Protein AF-A0A9Q6A183-F1 (afdb_monomer)

Foldseek 3Di:
DEEDPPDPLRVVVVVVCVVVVNDDDDDDYYNDLVVQLVCVQVVVHDYDDDLQSCLVCLVVNHQDEDDPDDDDDDDDDDDDPPDPDDPVVVVVVVVVVVCVCVRVVSSVVSHVVD

Solvent-accessible surface area (backbone atoms only — not comparable to full-atom values): 7280 Å² total; per-residue (Å²): 61,43,60,30,86,85,38,69,69,42,48,53,51,51,51,53,33,54,75,71,68,53,84,78,84,82,80,47,75,39,86,45,68,67,58,48,53,52,40,35,53,71,65,76,47,60,70,84,75,58,68,69,60,48,53,75,38,48,86,66,75,42,85,59,70,79,69,97,63,93,76,91,82,88,87,80,91,85,74,74,88,88,55,82,86,48,72,66,58,54,50,48,49,53,51,52,64,70,46,44,60,76,55,53,54,56,49,59,48,53,62,71,78,84

pLDDT: mean 89.74, std 5.5, range [55.53, 96.06]

Structure (mmCIF, N/CA/C/O backbone):
data_AF-A0A9Q6A183-F1
#
_entry.id   AF-A0A9Q6A183-F1
#
loop_
_atom_site.group_PDB
_atom_site.id
_atom_site.type_symbol
_atom_site.label_atom_id
_atom_site.label_alt_id
_atom_site.label_comp_id
_atom_site.label_asym_id
_atom_site.label_entity_id
_atom_site.label_seq_id
_atom_site.pdbx_PDB_ins_code
_atom_site.Cartn_x
_atom_site.Cartn_y
_atom_site.Cartn_z
_atom_site.occupancy
_atom_site.B_iso_or_equiv
_atom_site.auth_seq_id
_atom_site.auth_comp_id
_atom_site.auth_asym_id
_atom_site.auth_atom_id
_atom_site.pdbx_PDB_model_num
ATOM 1 N N . ILE A 1 1 ? -1.972 1.200 14.237 1.00 92.12 1 ILE A N 1
ATOM 2 C CA . ILE A 1 1 ? -0.805 0.364 13.858 1.00 92.12 1 ILE A CA 1
ATOM 3 C C . ILE A 1 1 ? -0.042 1.120 12.790 1.00 92.12 1 ILE A C 1
ATOM 5 O O . ILE A 1 1 ? -0.695 1.721 11.941 1.00 92.12 1 ILE A O 1
ATOM 9 N N . SER A 1 2 ? 1.286 1.133 12.807 1.00 89.88 2 SER A N 1
ATOM 10 C CA . SER A 1 2 ? 2.034 1.900 11.809 1.00 89.88 2 SER A CA 1
ATOM 11 C C . SER A 1 2 ? 3.302 1.212 11.345 1.00 89.88 2 SER A C 1
ATOM 13 O O . SER A 1 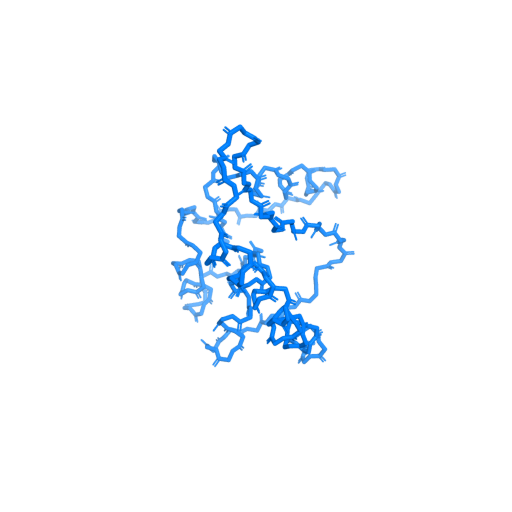2 ? 3.845 0.349 12.035 1.00 89.88 2 SER A O 1
ATOM 15 N N . LEU A 1 3 ? 3.760 1.646 10.171 1.00 89.62 3 LEU A N 1
ATOM 16 C CA . LEU A 1 3 ? 5.069 1.289 9.650 1.00 89.62 3 LEU A CA 1
ATOM 17 C C . LEU A 1 3 ? 6.177 1.795 10.581 1.00 89.62 3 LEU A C 1
ATOM 19 O O . LEU A 1 3 ? 5.953 2.708 11.388 1.00 89.62 3 LEU A O 1
ATOM 23 N N . SER A 1 4 ? 7.353 1.187 10.458 1.00 88.12 4 SER A N 1
ATOM 24 C CA . SER A 1 4 ? 8.550 1.560 11.209 1.00 88.12 4 SER A CA 1
ATOM 25 C C . SER A 1 4 ? 8.890 3.042 11.089 1.00 88.12 4 SER A C 1
ATOM 27 O O . SER A 1 4 ? 8.640 3.669 10.062 1.00 88.12 4 SER A O 1
ATOM 29 N N . ARG A 1 5 ? 9.512 3.610 12.124 1.00 84.25 5 ARG A N 1
ATOM 30 C CA . ARG A 1 5 ? 9.974 5.012 12.130 1.00 84.25 5 ARG A CA 1
ATOM 31 C C . ARG A 1 5 ? 11.012 5.342 11.055 1.00 84.25 5 ARG A C 1
ATOM 33 O O . ARG A 1 5 ? 11.198 6.516 10.739 1.00 84.25 5 ARG A O 1
ATOM 40 N N . THR A 1 6 ? 11.703 4.340 10.517 1.00 86.50 6 THR A N 1
ATOM 41 C CA . THR A 1 6 ? 12.675 4.530 9.429 1.00 86.50 6 THR A CA 1
ATOM 42 C C . THR A 1 6 ? 12.029 4.562 8.046 1.00 86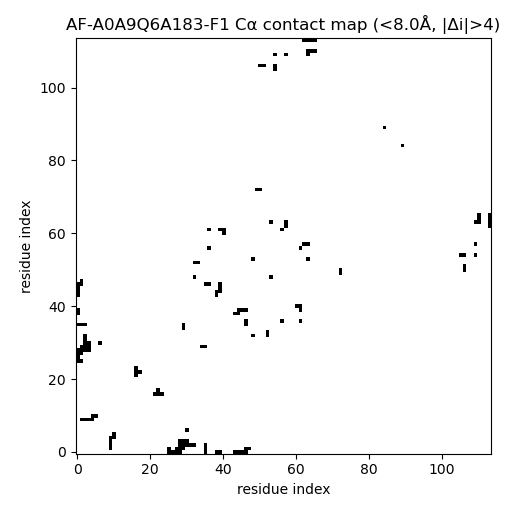.50 6 THR A C 1
ATOM 44 O O . THR A 1 6 ? 12.704 4.877 7.070 1.00 86.50 6 THR A O 1
ATOM 47 N N . ASP A 1 7 ? 10.736 4.256 7.949 1.00 87.62 7 ASP A N 1
ATOM 48 C CA . ASP A 1 7 ? 9.988 4.330 6.703 1.00 87.62 7 ASP A CA 1
ATOM 49 C C . ASP A 1 7 ? 9.696 5.800 6.347 1.00 87.62 7 ASP A C 1
ATOM 51 O O . ASP A 1 7 ? 9.146 6.562 7.147 1.00 87.62 7 ASP A O 1
ATOM 55 N N . SER A 1 8 ? 10.080 6.225 5.143 1.00 86.94 8 SER A N 1
ATOM 56 C CA . SER A 1 8 ? 9.921 7.617 4.703 1.00 86.94 8 SER A CA 1
ATOM 57 C C . SER A 1 8 ? 8.452 8.027 4.564 1.00 86.94 8 SER A C 1
ATOM 59 O O . SER A 1 8 ? 8.100 9.173 4.850 1.00 86.94 8 SER A O 1
ATOM 61 N N . TYR A 1 9 ? 7.570 7.092 4.200 1.00 88.06 9 TYR A N 1
ATOM 62 C CA . TYR A 1 9 ? 6.132 7.334 4.141 1.00 88.06 9 TYR A CA 1
ATOM 63 C C . TYR A 1 9 ? 5.564 7.528 5.548 1.00 88.06 9 TYR A C 1
ATOM 65 O O . TYR A 1 9 ? 4.751 8.424 5.781 1.00 88.06 9 TYR A O 1
ATOM 73 N N . ARG A 1 10 ? 6.052 6.759 6.530 1.00 90.44 10 ARG A N 1
ATOM 74 C CA . ARG A 1 10 ? 5.704 6.972 7.939 1.00 90.44 10 ARG A CA 1
ATOM 75 C C . ARG A 1 10 ? 6.129 8.350 8.442 1.00 90.44 10 ARG A C 1
ATOM 77 O O . ARG A 1 10 ? 5.348 8.987 9.143 1.00 90.44 10 ARG A O 1
ATOM 84 N N . GLN A 1 11 ? 7.333 8.806 8.107 1.00 92.06 11 GLN A N 1
ATOM 85 C CA . GLN A 1 11 ? 7.826 10.126 8.516 1.00 92.06 11 GLN A CA 1
ATOM 86 C C . GLN A 1 11 ? 6.973 11.259 7.936 1.00 92.06 11 GLN A C 1
ATOM 88 O O . GLN A 1 11 ? 6.599 12.175 8.668 1.00 92.06 11 GLN A O 1
ATOM 93 N N . LEU A 1 12 ? 6.598 11.154 6.656 1.00 92.31 12 LEU A N 1
ATOM 94 C CA . LEU A 1 12 ? 5.676 12.088 6.006 1.00 92.31 12 LEU A CA 1
ATOM 95 C C . LEU A 1 12 ? 4.325 12.140 6.732 1.00 92.31 12 LEU A C 1
ATOM 97 O O . LEU A 1 12 ? 3.841 13.217 7.073 1.00 92.31 12 LEU A O 1
ATOM 101 N N . LEU A 1 13 ? 3.735 10.978 7.023 1.00 92.75 13 LEU A N 1
ATOM 102 C CA . LEU A 1 13 ? 2.479 10.905 7.769 1.00 92.75 13 LEU A CA 1
ATOM 103 C C . LEU A 1 13 ? 2.620 11.491 9.178 1.00 92.75 13 LEU A C 1
ATOM 105 O O . LEU A 1 13 ? 1.727 12.193 9.640 1.00 92.75 13 LEU A O 1
ATOM 109 N N . ASP A 1 14 ? 3.727 11.220 9.868 1.00 93.00 14 ASP A N 1
ATOM 110 C CA . ASP A 1 14 ? 3.979 11.740 11.212 1.00 93.00 14 ASP A CA 1
ATOM 111 C C . ASP A 1 14 ? 4.043 13.268 11.230 1.00 93.00 14 ASP A C 1
ATOM 113 O O . ASP A 1 14 ? 3.440 13.872 12.119 1.00 93.00 14 ASP A O 1
ATOM 117 N N . ALA A 1 15 ? 4.691 13.875 10.233 1.00 93.56 15 ALA A N 1
ATOM 118 C CA . ALA A 1 15 ? 4.711 15.322 10.052 1.00 93.56 15 ALA A CA 1
ATOM 119 C C . ALA A 1 15 ? 3.300 15.885 9.814 1.00 93.56 15 ALA A C 1
ATOM 121 O O . ALA A 1 15 ? 2.904 16.815 10.511 1.00 93.56 15 ALA A O 1
ATOM 122 N N . LEU A 1 16 ? 2.510 15.266 8.927 1.00 93.94 16 LEU A N 1
ATOM 123 C CA . LEU A 1 16 ? 1.126 15.682 8.654 1.00 93.94 16 LEU A CA 1
ATOM 124 C C . LEU A 1 16 ? 0.242 15.612 9.906 1.00 93.94 16 LEU A C 1
ATOM 126 O O . LEU A 1 16 ? -0.495 16.545 10.221 1.00 93.94 16 LEU A O 1
ATOM 130 N N . PHE A 1 17 ? 0.317 14.516 10.665 1.00 94.06 17 PHE A N 1
ATOM 131 C CA . PHE A 1 17 ? -0.446 14.398 11.907 1.00 94.06 17 PHE A CA 1
ATOM 132 C C . PHE A 1 17 ? -0.004 15.428 12.954 1.00 94.06 17 PHE A C 1
ATOM 134 O O . PHE A 1 17 ? -0.851 15.935 13.689 1.00 94.06 17 PHE A O 1
ATOM 141 N N . LEU A 1 18 ? 1.293 15.740 13.030 1.00 94.31 18 LEU A N 1
ATOM 142 C CA . LEU A 1 18 ? 1.818 16.754 13.943 1.00 94.31 18 LEU A CA 1
ATOM 143 C C . LEU A 1 18 ? 1.341 18.162 13.565 1.00 94.31 18 LEU A C 1
ATOM 145 O O . LEU A 1 18 ? 0.888 18.893 14.443 1.00 94.31 18 LEU A O 1
ATOM 149 N N . GLU A 1 19 ? 1.400 18.514 12.280 1.00 95.12 19 GLU A N 1
ATOM 150 C CA . GLU A 1 19 ? 0.947 19.802 11.739 1.00 95.12 19 GLU A CA 1
ATOM 151 C C . GLU A 1 19 ? -0.532 20.055 12.054 1.00 95.12 19 GLU A C 1
ATOM 153 O O . GLU A 1 19 ? -0.902 21.122 12.541 1.00 95.12 19 GLU A O 1
ATOM 158 N N . HIS A 1 20 ? -1.370 19.030 11.891 1.00 93.94 20 HIS A N 1
ATOM 159 C CA . HIS A 1 20 ? -2.792 19.086 12.232 1.00 93.94 20 HIS A CA 1
ATOM 160 C C . HIS A 1 20 ? -3.094 18.831 13.721 1.00 93.94 20 HIS A C 1
ATOM 162 O O . HIS A 1 20 ? -4.259 18.706 14.097 1.00 93.94 20 HIS A O 1
ATOM 168 N N . GLN A 1 21 ? -2.071 18.737 14.580 1.00 95.12 21 GLN A N 1
ATOM 169 C CA . GLN A 1 21 ? -2.191 18.508 16.028 1.00 95.12 21 GLN A CA 1
ATOM 170 C C . GLN A 1 21 ? -2.977 17.238 16.412 1.00 95.12 21 GLN A C 1
ATOM 172 O O . GLN A 1 21 ? -3.537 17.120 17.506 1.00 95.12 21 GLN A O 1
ATOM 177 N N . VAL A 1 22 ? -2.985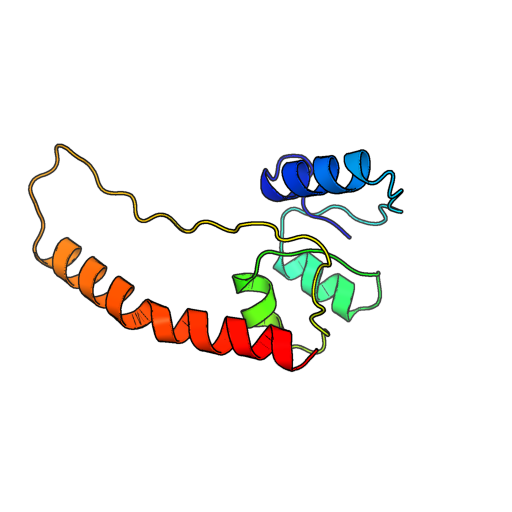 16.238 15.532 1.00 94.56 22 VAL A N 1
ATOM 178 C CA . VAL A 1 22 ? -3.677 14.967 15.738 1.00 94.56 22 VAL A CA 1
ATOM 179 C C . VAL A 1 22 ? -2.784 14.017 16.534 1.00 94.56 22 VAL A C 1
ATOM 181 O O . VAL A 1 22 ? -1.796 13.463 16.042 1.00 94.56 22 VAL A O 1
ATOM 184 N N . LYS A 1 23 ? -3.166 13.762 17.787 1.00 92.00 23 LYS A N 1
ATOM 185 C CA . LYS A 1 23 ? -2.488 12.783 18.644 1.00 92.00 23 LYS A CA 1
ATOM 186 C C . LYS A 1 23 ? -2.961 11.370 18.320 1.00 92.00 23 LYS A C 1
ATOM 188 O O . LYS A 1 23 ? -4.128 11.031 18.497 1.00 92.00 23 LYS A O 1
ATOM 193 N N . ARG A 1 24 ? -2.032 10.517 17.894 1.00 91.25 24 ARG A N 1
ATOM 194 C CA . ARG A 1 24 ? -2.298 9.103 17.596 1.00 91.25 24 ARG A CA 1
ATOM 195 C C . ARG A 1 24 ? -1.887 8.215 18.760 1.00 91.25 24 ARG A C 1
ATOM 197 O O . ARG A 1 24 ? -0.793 8.361 19.302 1.00 91.25 24 ARG A O 1
ATOM 204 N N . ARG A 1 25 ? -2.727 7.233 19.094 1.00 92.19 25 ARG A N 1
ATOM 205 C CA . ARG A 1 25 ? -2.364 6.152 20.018 1.00 92.19 25 ARG A CA 1
ATOM 206 C C . ARG A 1 25 ? -1.638 5.046 19.254 1.00 92.19 25 ARG A C 1
ATOM 208 O O . ARG A 1 25 ? -2.253 4.238 18.561 1.00 92.19 25 ARG A O 1
ATOM 215 N N . MET A 1 26 ? -0.320 5.008 19.396 1.00 89.00 26 MET A N 1
ATOM 216 C CA . MET A 1 26 ? 0.532 4.027 18.728 1.00 89.00 26 MET A CA 1
ATOM 217 C C . MET A 1 26 ? 0.588 2.735 19.546 1.00 89.00 26 MET A C 1
ATOM 219 O O . MET A 1 26 ? 1.206 2.702 20.602 1.00 89.00 26 MET A O 1
ATOM 223 N N . VAL A 1 27 ? -0.089 1.687 19.072 1.00 84.81 27 VAL A N 1
ATOM 224 C CA . VAL A 1 27 ? -0.172 0.379 19.757 1.00 84.81 27 VAL A CA 1
ATOM 225 C C . VAL A 1 27 ? 0.811 -0.664 19.225 1.00 84.81 27 VAL A C 1
ATOM 227 O O . VAL A 1 27 ? 1.262 -1.501 19.994 1.00 84.81 27 VAL A O 1
ATOM 230 N N . VAL A 1 28 ? 1.155 -0.618 17.933 1.00 88.31 28 VAL A N 1
ATOM 231 C CA . VAL A 1 28 ? 2.091 -1.559 17.292 1.00 88.31 28 VAL A CA 1
ATOM 232 C C . VAL A 1 28 ? 2.865 -0.855 16.176 1.00 88.31 28 VAL A C 1
ATOM 234 O O . VAL A 1 28 ? 2.285 -0.052 15.432 1.00 88.31 28 VAL A O 1
ATOM 237 N N . GLU A 1 29 ? 4.146 -1.201 16.052 1.00 89.06 29 GLU A N 1
ATOM 238 C CA . GLU A 1 29 ? 5.067 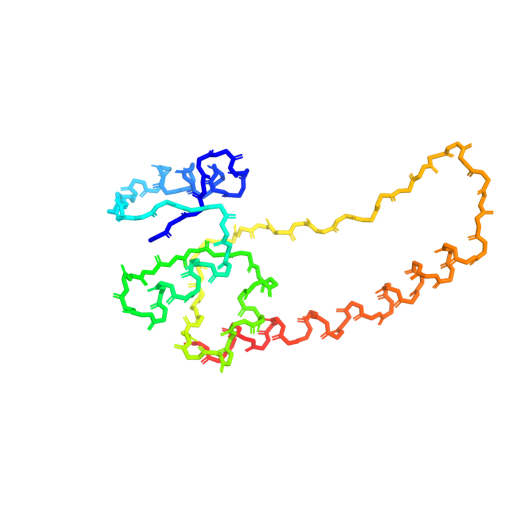-0.786 14.992 1.00 89.06 29 GLU A CA 1
ATOM 239 C C . GLU A 1 29 ? 5.615 -2.028 14.263 1.00 89.06 29 GLU A C 1
ATOM 241 O O . GLU A 1 29 ? 5.976 -3.013 14.905 1.00 89.06 29 GLU A O 1
ATOM 246 N N . THR A 1 30 ? 5.645 -2.019 12.926 1.00 90.25 30 THR A N 1
ATOM 247 C CA . THR A 1 30 ? 6.199 -3.122 12.117 1.00 90.25 30 THR A CA 1
ATOM 248 C C . THR A 1 30 ? 6.741 -2.621 10.779 1.00 90.25 30 THR A C 1
ATOM 250 O O . THR A 1 30 ? 6.311 -1.591 10.276 1.00 90.25 30 THR A O 1
ATOM 253 N N . HIS A 1 31 ? 7.673 -3.353 10.172 1.00 88.94 31 HIS A N 1
ATOM 254 C CA . HIS A 1 31 ? 8.219 -3.036 8.846 1.00 88.94 31 HIS A CA 1
ATOM 255 C C . HIS A 1 31 ? 7.417 -3.650 7.688 1.00 88.94 31 HIS A C 1
ATOM 257 O O . HIS A 1 31 ? 7.697 -3.361 6.530 1.00 88.94 31 HIS A O 1
ATOM 263 N N . SER A 1 32 ? 6.441 -4.514 7.978 1.00 90.94 32 SER A N 1
ATOM 264 C CA . SER A 1 32 ? 5.702 -5.252 6.952 1.00 90.94 32 SER A CA 1
ATOM 265 C C . SER A 1 32 ? 4.283 -4.724 6.802 1.00 90.94 32 SER A C 1
ATOM 267 O O . SER A 1 32 ? 3.468 -4.830 7.721 1.00 90.94 32 SER A O 1
ATOM 269 N N . ALA A 1 33 ? 3.961 -4.217 5.612 1.00 88.88 33 ALA A N 1
ATOM 270 C CA . ALA A 1 33 ? 2.610 -3.782 5.277 1.00 88.88 33 ALA A CA 1
ATOM 271 C C . ALA A 1 33 ? 1.601 -4.951 5.320 1.00 88.88 33 ALA A C 1
ATOM 273 O O . ALA A 1 33 ? 0.473 -4.774 5.774 1.00 88.88 33 ALA A O 1
ATOM 274 N N . ALA A 1 34 ? 2.033 -6.168 4.971 1.00 91.50 34 ALA A N 1
ATOM 275 C CA . ALA A 1 34 ? 1.220 -7.376 5.112 1.00 91.50 34 ALA A CA 1
ATOM 276 C C . ALA A 1 34 ? 0.871 -7.663 6.582 1.00 91.50 34 ALA A C 1
ATOM 278 O O . ALA A 1 34 ? -0.282 -7.956 6.908 1.00 91.50 34 ALA A O 1
ATOM 279 N N . SER A 1 35 ? 1.843 -7.514 7.491 1.00 93.50 35 SER A N 1
ATOM 280 C CA . SER A 1 35 ? 1.607 -7.663 8.932 1.00 93.50 35 SER A CA 1
ATOM 281 C C . SER A 1 35 ? 0.659 -6.586 9.457 1.00 93.50 35 SER A C 1
ATOM 283 O O . SER A 1 35 ? -0.206 -6.887 10.277 1.00 93.50 35 SER A O 1
ATOM 285 N N . ILE A 1 36 ? 0.769 -5.346 8.960 1.00 93.88 36 ILE A N 1
ATOM 286 C CA . ILE A 1 36 ? -0.198 -4.281 9.259 1.00 93.88 36 ILE A CA 1
ATOM 287 C C . ILE A 1 36 ? -1.609 -4.709 8.860 1.00 93.88 36 ILE A C 1
ATOM 289 O O . ILE A 1 36 ? -2.492 -4.698 9.715 1.00 93.88 36 ILE A O 1
ATOM 293 N N . CYS A 1 37 ? -1.826 -5.105 7.603 1.00 93.06 37 CYS A N 1
ATOM 294 C CA . CYS A 1 37 ? -3.152 -5.496 7.124 1.00 93.06 37 CYS A CA 1
ATOM 295 C C . CYS A 1 37 ? -3.718 -6.681 7.915 1.00 93.06 37 CYS A C 1
ATOM 297 O O . CYS A 1 37 ? -4.890 -6.666 8.286 1.00 93.06 37 CYS A O 1
ATOM 299 N N . ALA A 1 38 ? -2.888 -7.674 8.247 1.00 93.25 38 ALA A N 1
ATOM 300 C CA . ALA A 1 38 ? -3.302 -8.806 9.073 1.00 93.25 38 ALA A CA 1
ATOM 301 C C . ALA A 1 38 ? -3.745 -8.377 10.484 1.00 93.25 38 ALA A C 1
ATOM 303 O O . ALA A 1 38 ? -4.778 -8.836 10.966 1.00 93.25 38 ALA A O 1
ATOM 304 N N . MET A 1 39 ? -3.009 -7.472 11.133 1.00 93.75 39 MET A N 1
ATOM 305 C CA . MET A 1 39 ? -3.366 -6.956 12.459 1.00 93.75 39 MET A CA 1
ATOM 306 C C . MET A 1 39 ? -4.615 -6.067 12.431 1.00 93.75 39 MET A C 1
ATOM 308 O O . MET A 1 39 ? -5.442 -6.149 13.338 1.00 93.75 39 MET A O 1
ATOM 312 N N . VAL A 1 40 ? -4.778 -5.242 11.390 1.00 94.56 40 VAL A N 1
ATOM 313 C CA . VAL A 1 40 ? -5.999 -4.445 11.173 1.00 94.56 40 VAL A CA 1
ATOM 314 C C . VAL A 1 40 ? -7.201 -5.373 11.017 1.00 94.56 40 VAL A C 1
ATOM 316 O O . VAL A 1 40 ? -8.199 -5.199 11.711 1.00 94.56 40 VAL A O 1
ATOM 319 N N . ARG A 1 41 ? -7.080 -6.414 10.185 1.00 93.75 41 ARG A N 1
ATOM 320 C CA . ARG A 1 41 ? -8.119 -7.438 10.008 1.00 93.75 41 ARG A CA 1
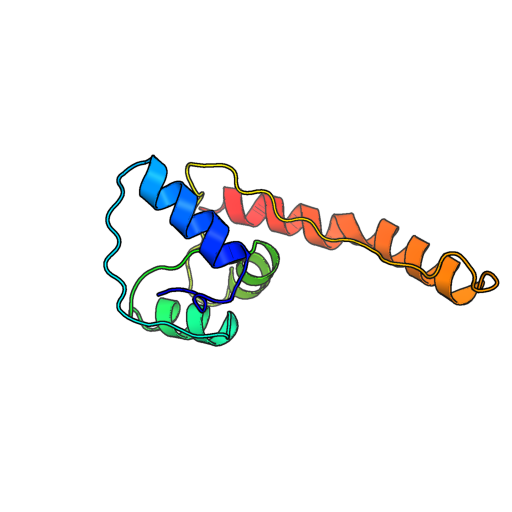ATOM 321 C C . ARG A 1 41 ? -8.447 -8.179 11.303 1.00 93.75 41 ARG A C 1
ATOM 323 O O . ARG A 1 41 ? -9.604 -8.492 11.547 1.00 93.75 41 ARG A O 1
ATOM 330 N N . ALA A 1 42 ? -7.445 -8.432 12.142 1.00 93.44 42 ALA A N 1
ATOM 331 C CA . ALA A 1 42 ? -7.626 -9.035 13.462 1.00 93.44 42 ALA A CA 1
ATOM 332 C C . ALA A 1 42 ? -8.224 -8.070 14.511 1.00 93.44 42 ALA A C 1
ATOM 334 O O . ALA A 1 42 ? -8.363 -8.445 15.671 1.00 93.44 42 ALA A O 1
ATOM 335 N N . GLY A 1 43 ? -8.561 -6.830 14.139 1.00 92.75 43 GLY A N 1
ATOM 336 C CA . GLY A 1 43 ? -9.208 -5.862 15.027 1.00 92.75 43 GLY A CA 1
ATOM 337 C C . GLY A 1 43 ? -8.256 -5.094 15.947 1.00 92.75 43 GLY A C 1
ATOM 338 O O . GLY A 1 43 ? -8.714 -4.378 16.833 1.00 92.75 43 GLY A O 1
ATOM 339 N N . ALA A 1 44 ? -6.937 -5.174 15.740 1.00 93.31 44 ALA A N 1
ATOM 340 C CA . ALA A 1 44 ? -5.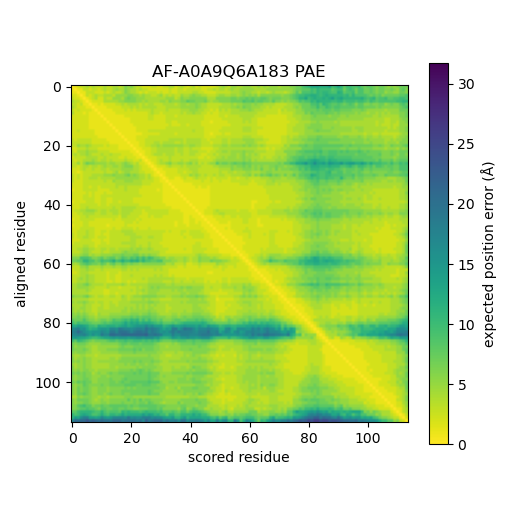964 -4.465 16.578 1.00 93.31 44 ALA A CA 1
ATOM 341 C C . ALA A 1 44 ? -5.934 -2.936 16.340 1.00 93.31 44 ALA A C 1
ATOM 343 O O . ALA A 1 44 ? -5.256 -2.202 17.063 1.00 93.31 44 ALA A O 1
ATOM 344 N N . GLY A 1 45 ? -6.652 -2.436 15.329 1.00 93.44 45 GLY A N 1
ATOM 345 C CA . GLY A 1 45 ? -6.871 -1.010 15.087 1.00 93.44 45 GLY A CA 1
ATOM 346 C C . GLY A 1 45 ? -6.876 -0.654 13.603 1.00 93.44 45 GLY A C 1
ATOM 347 O O . GLY A 1 45 ? -7.162 -1.491 12.757 1.00 93.44 45 GLY A O 1
ATOM 348 N N . ILE A 1 46 ? -6.523 0.596 13.293 1.00 94.25 46 ILE A N 1
ATOM 349 C CA . ILE A 1 46 ? -6.425 1.122 11.922 1.00 94.25 46 ILE A CA 1
ATOM 350 C C . ILE A 1 46 ? -4.975 1.442 11.540 1.00 94.25 46 ILE A C 1
ATOM 352 O O . ILE A 1 46 ? -4.093 1.562 12.404 1.00 94.25 46 ILE A O 1
ATOM 356 N N . SER A 1 47 ? -4.728 1.601 10.242 1.00 94.00 47 SER A N 1
ATOM 357 C CA . SER A 1 47 ? -3.443 2.038 9.701 1.00 94.00 47 SER A CA 1
ATOM 358 C C . SER A 1 47 ? -3.615 2.821 8.402 1.00 94.00 47 SER A C 1
ATOM 360 O O . SER A 1 47 ? -4.652 2.724 7.753 1.00 94.00 47 SER A O 1
ATOM 362 N N . VAL A 1 48 ? -2.580 3.574 8.030 1.00 92.75 48 VAL A N 1
ATOM 363 C CA . VAL A 1 48 ? -2.446 4.211 6.718 1.00 92.75 48 VAL A CA 1
ATOM 364 C C . VAL A 1 48 ? -1.342 3.461 5.979 1.00 92.75 48 VAL A C 1
ATOM 366 O O . VAL A 1 48 ? -0.222 3.360 6.480 1.00 92.75 48 VAL A O 1
ATOM 369 N N . VAL A 1 49 ? -1.668 2.917 4.810 1.00 92.12 49 VAL A N 1
ATOM 370 C CA . VAL A 1 49 ? -0.748 2.158 3.950 1.00 92.12 49 VAL A CA 1
ATOM 371 C C . VAL A 1 49 ? -0.662 2.816 2.575 1.00 92.12 49 VAL A C 1
ATOM 373 O O . VAL A 1 49 ? -1.446 3.714 2.262 1.00 92.12 49 VAL A O 1
ATOM 376 N N . ASN A 1 50 ? 0.302 2.398 1.756 1.00 90.38 50 ASN A N 1
ATOM 377 C CA . ASN A 1 50 ? 0.383 2.872 0.378 1.00 90.38 50 ASN A CA 1
ATOM 378 C C . ASN A 1 50 ? -0.801 2.330 -0.458 1.00 90.38 50 ASN A C 1
ATOM 380 O O . ASN A 1 50 ? -1.364 1.280 -0.121 1.00 90.38 50 ASN A O 1
ATOM 384 N N . PRO A 1 51 ? -1.161 2.999 -1.567 1.00 90.00 51 PRO A N 1
ATOM 385 C CA . PRO A 1 51 ? -2.334 2.624 -2.350 1.00 90.00 51 PRO A CA 1
ATOM 386 C C . PRO A 1 51 ? -2.261 1.213 -2.956 1.00 90.00 51 PRO A C 1
ATOM 388 O O . PRO A 1 51 ? -3.284 0.541 -3.040 1.00 90.00 51 PRO A O 1
ATOM 391 N N . LEU A 1 52 ? -1.074 0.726 -3.341 1.00 89.88 52 LEU A N 1
ATOM 392 C CA . LEU A 1 52 ? -0.921 -0.609 -3.937 1.00 89.88 52 LEU A CA 1
ATOM 393 C C . LEU A 1 52 ? -1.202 -1.715 -2.916 1.00 89.88 52 LEU A C 1
ATOM 395 O O . LEU A 1 52 ? -1.915 -2.666 -3.218 1.00 89.88 52 LEU A O 1
ATOM 399 N N . THR A 1 53 ? -0.710 -1.560 -1.684 1.00 91.38 53 THR A N 1
ATOM 400 C CA . THR A 1 53 ? -1.073 -2.461 -0.583 1.00 91.38 53 THR A CA 1
ATOM 401 C C . THR A 1 53 ? -2.562 -2.366 -0.263 1.00 91.38 53 THR A C 1
ATOM 403 O O . THR A 1 53 ? -3.194 -3.387 -0.018 1.00 91.38 53 THR A O 1
ATOM 406 N N . ALA A 1 54 ? -3.146 -1.166 -0.271 1.00 91.00 54 ALA A N 1
ATOM 407 C CA . ALA A 1 54 ? -4.583 -1.026 -0.048 1.00 91.00 54 ALA A CA 1
ATOM 408 C C . ALA A 1 54 ? -5.403 -1.762 -1.121 1.00 91.00 54 ALA A C 1
ATOM 410 O O . ALA A 1 54 ? -6.386 -2.406 -0.774 1.00 91.00 54 ALA A O 1
ATOM 411 N N . LEU A 1 55 ? -4.983 -1.701 -2.391 1.00 90.56 55 LEU A N 1
ATOM 412 C CA . LEU A 1 55 ? -5.621 -2.417 -3.496 1.00 90.56 55 LEU A CA 1
ATOM 413 C C . LEU A 1 55 ? -5.547 -3.939 -3.306 1.00 90.56 55 LEU A C 1
ATOM 415 O O . LEU A 1 55 ? -6.574 -4.602 -3.392 1.00 90.56 55 LEU A O 1
ATOM 419 N N . ASP A 1 56 ? -4.363 -4.475 -3.005 1.00 90.50 56 ASP A N 1
ATOM 420 C CA . ASP A 1 56 ? -4.145 -5.920 -2.820 1.00 90.50 56 ASP A CA 1
ATOM 421 C C . ASP A 1 56 ? -4.997 -6.502 -1.674 1.00 90.50 56 ASP A C 1
ATOM 423 O O . ASP A 1 56 ? -5.514 -7.616 -1.746 1.00 90.50 56 ASP A O 1
ATOM 427 N N . TYR A 1 57 ? -5.220 -5.708 -0.624 1.00 90.19 57 TYR A N 1
ATOM 428 C CA . TYR A 1 57 ? -5.999 -6.119 0.543 1.00 90.19 57 TYR A CA 1
ATOM 429 C C . TYR A 1 57 ? -7.460 -5.647 0.528 1.00 90.19 57 TYR A C 1
ATOM 431 O O . TYR A 1 57 ? -8.189 -5.985 1.461 1.00 90.19 57 TYR A O 1
ATOM 439 N N . ALA A 1 58 ? -7.916 -4.917 -0.496 1.00 87.31 58 ALA A N 1
ATOM 440 C CA . ALA A 1 58 ? -9.255 -4.316 -0.525 1.00 87.31 58 ALA A CA 1
ATOM 441 C C . ALA A 1 58 ? -10.378 -5.354 -0.353 1.00 87.31 58 ALA A C 1
ATOM 443 O O . ALA A 1 58 ? -11.353 -5.098 0.348 1.00 87.31 58 ALA A O 1
ATOM 444 N N . ASP A 1 59 ? -10.195 -6.549 -0.919 1.00 86.50 59 ASP A N 1
ATOM 445 C CA . ASP A 1 59 ? -11.165 -7.647 -0.846 1.00 86.50 59 ASP A CA 1
ATOM 446 C C . ASP A 1 59 ? -10.801 -8.692 0.237 1.00 86.50 59 ASP A C 1
ATOM 448 O O . ASP A 1 59 ? -11.417 -9.749 0.344 1.00 86.50 59 ASP A O 1
ATOM 452 N N . SER A 1 60 ? -9.810 -8.400 1.088 1.00 87.50 60 SER A N 1
ATOM 453 C CA . SER A 1 60 ? -9.251 -9.335 2.081 1.00 87.50 60 SER A CA 1
ATOM 454 C C . SER A 1 60 ? -9.807 -9.149 3.500 1.00 87.50 60 SER A C 1
ATOM 456 O O . SER A 1 60 ? -9.102 -9.408 4.481 1.00 87.50 60 SER A O 1
ATOM 458 N N . GLY A 1 61 ? -11.055 -8.689 3.631 1.00 86.50 61 GLY A N 1
ATOM 459 C CA . GLY A 1 61 ? -11.728 -8.510 4.927 1.00 86.50 61 GLY A CA 1
ATOM 460 C C . GLY A 1 61 ? -11.276 -7.275 5.715 1.00 86.50 61 GLY A C 1
ATOM 461 O O . GLY A 1 61 ? -11.418 -7.238 6.936 1.00 86.50 61 GLY A O 1
ATOM 462 N N . VAL A 1 62 ? -10.717 -6.273 5.033 1.00 90.31 62 VAL A N 1
ATOM 463 C CA . VAL A 1 62 ? -10.443 -4.941 5.588 1.00 90.31 62 VAL A CA 1
ATOM 464 C C . VAL A 1 62 ? -11.199 -3.895 4.781 1.00 90.31 62 VAL A C 1
ATOM 466 O O . VAL A 1 62 ? -11.410 -4.058 3.585 1.00 90.31 62 VAL A O 1
ATOM 469 N N . VAL A 1 63 ? -11.611 -2.810 5.432 1.00 90.62 63 VAL A N 1
ATOM 470 C CA . VAL A 1 63 ? -12.286 -1.698 4.756 1.00 90.62 63 VAL A CA 1
ATOM 471 C C . VAL A 1 63 ? -11.270 -0.599 4.489 1.00 90.62 63 VAL A C 1
ATOM 473 O O . VAL A 1 63 ? -10.634 -0.094 5.416 1.00 90.62 63 VAL A O 1
ATOM 476 N N . VAL A 1 64 ? -11.134 -0.209 3.225 1.00 91.81 64 VAL A N 1
ATOM 477 C CA . VAL A 1 64 ? -10.356 0.968 2.832 1.00 91.81 64 VAL A CA 1
ATOM 478 C C . VAL A 1 64 ? -11.232 2.205 3.017 1.00 91.81 64 VAL A C 1
ATOM 480 O O . VAL A 1 64 ? -12.423 2.159 2.738 1.00 91.81 64 VAL A O 1
ATOM 483 N N . ARG A 1 65 ? -10.675 3.310 3.523 1.00 90.50 65 ARG A N 1
ATOM 484 C CA . ARG A 1 65 ? -11.385 4.590 3.685 1.00 90.50 65 ARG A CA 1
ATOM 485 C C . ARG A 1 65 ? -10.536 5.730 3.148 1.00 90.50 65 ARG A C 1
ATOM 487 O O . ARG A 1 65 ? -9.308 5.685 3.235 1.00 90.50 65 ARG A O 1
ATOM 494 N N . ARG A 1 66 ? -11.195 6.764 2.621 1.00 88.69 66 ARG A N 1
ATOM 495 C CA . ARG A 1 66 ? -10.518 7.963 2.125 1.00 88.69 66 ARG A CA 1
ATOM 496 C C . ARG A 1 66 ? -9.808 8.688 3.270 1.00 88.69 66 ARG A C 1
ATOM 498 O O . ARG A 1 66 ? -10.398 8.931 4.321 1.00 88.69 66 ARG A O 1
ATOM 505 N N . PHE A 1 67 ? -8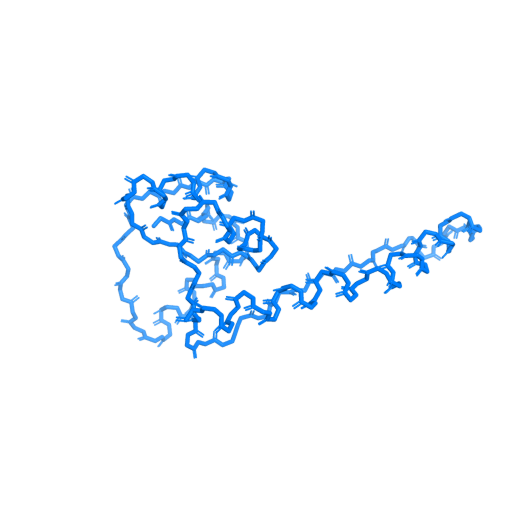.553 9.057 3.039 1.00 90.81 67 PHE A N 1
ATOM 506 C CA . PHE A 1 67 ? -7.821 9.958 3.920 1.00 90.81 67 PHE A CA 1
ATOM 507 C C . PHE A 1 67 ? -8.152 11.408 3.545 1.00 90.81 67 PHE A C 1
ATOM 509 O O . PHE A 1 67 ? -8.237 11.738 2.362 1.00 90.81 67 PHE A O 1
ATOM 516 N N . SER A 1 68 ? -8.399 12.261 4.540 1.00 89.88 68 SER A N 1
ATOM 517 C CA . SER A 1 68 ? -8.880 13.635 4.321 1.00 89.88 68 SER A CA 1
ATOM 518 C C . SER A 1 68 ? -7.832 14.564 3.707 1.00 89.88 68 SER A C 1
ATOM 520 O O . SER A 1 68 ? -8.183 15.636 3.226 1.00 89.88 68 SER A O 1
ATOM 522 N N . VAL A 1 69 ? -6.562 14.160 3.733 1.00 89.88 69 VAL A N 1
ATOM 523 C CA . VAL A 1 69 ? -5.429 14.889 3.160 1.00 89.88 69 VAL A CA 1
ATOM 524 C C . VAL A 1 69 ? -4.852 14.065 2.015 1.00 89.88 69 VAL A C 1
ATOM 526 O O . VAL A 1 69 ? -4.721 12.845 2.129 1.00 89.88 69 VAL A O 1
ATOM 529 N N . GLU A 1 70 ? -4.503 14.717 0.910 1.00 88.50 70 GLU A N 1
ATOM 530 C CA . GLU A 1 70 ? -3.820 14.047 -0.194 1.00 88.50 70 GLU A CA 1
ATOM 531 C C . GLU A 1 70 ? -2.356 13.788 0.164 1.00 88.50 70 GLU A C 1
ATOM 533 O O . GLU A 1 70 ? -1.615 14.698 0.531 1.00 88.50 70 GLU A O 1
ATOM 538 N N . VAL A 1 71 ? -1.936 12.528 0.047 1.00 89.94 71 VAL A N 1
ATOM 539 C CA . VAL A 1 71 ? -0.550 12.110 0.268 1.00 89.94 71 VAL A CA 1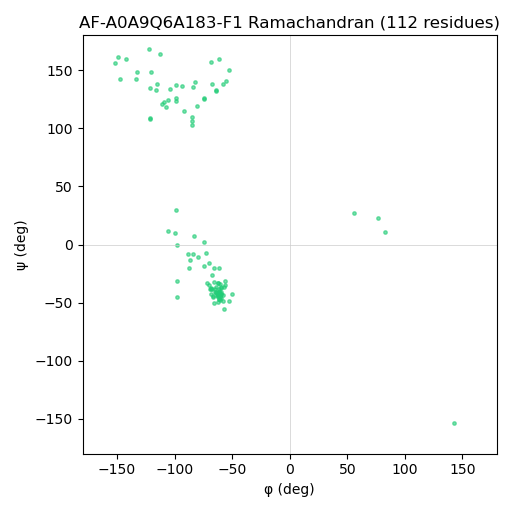
ATOM 540 C C . VAL A 1 71 ? -0.055 11.462 -1.024 1.00 89.94 71 VAL A C 1
ATOM 542 O O . VAL A 1 71 ? -0.525 10.373 -1.366 1.00 89.94 71 VAL A O 1
ATOM 545 N N . PRO A 1 72 ? 0.844 12.113 -1.783 1.00 86.75 72 PRO A N 1
ATOM 546 C CA . PRO A 1 72 ? 1.300 11.577 -3.056 1.00 86.75 72 PRO A CA 1
ATOM 547 C C . PRO A 1 72 ? 2.135 10.310 -2.845 1.00 86.75 72 PRO A C 1
ATOM 549 O O . PRO A 1 72 ? 2.993 10.249 -1.964 1.00 86.75 72 PRO A O 1
ATOM 552 N N . PHE A 1 73 ? 1.910 9.307 -3.694 1.00 87.88 73 PHE A N 1
ATOM 553 C CA . PHE A 1 73 ? 2.720 8.094 -3.746 1.00 87.88 73 PHE A CA 1
ATOM 554 C C . PHE A 1 73 ? 3.323 7.942 -5.143 1.00 87.88 73 PHE A C 1
ATOM 556 O O . PHE A 1 73 ? 2.615 7.658 -6.109 1.00 87.88 73 PHE A O 1
ATOM 563 N N . THR A 1 74 ? 4.634 8.154 -5.248 1.00 88.25 74 THR A N 1
ATOM 564 C CA . THR A 1 74 ? 5.347 8.185 -6.530 1.00 88.25 74 THR A CA 1
ATOM 565 C C . THR A 1 74 ? 6.022 6.850 -6.811 1.00 88.25 74 THR A C 1
ATOM 567 O O . THR A 1 74 ? 6.838 6.380 -6.020 1.00 88.25 74 THR A O 1
ATOM 570 N N . VAL A 1 75 ? 5.733 6.271 -7.977 1.00 89.19 75 VAL A N 1
ATOM 571 C CA . VAL A 1 75 ? 6.447 5.107 -8.514 1.00 89.19 75 VAL A CA 1
ATOM 572 C C . VAL A 1 75 ? 7.348 5.574 -9.651 1.00 89.19 75 VAL A C 1
ATOM 574 O O . VAL A 1 75 ? 6.878 6.183 -10.610 1.00 89.19 75 VAL A O 1
ATOM 577 N N . SER A 1 76 ? 8.641 5.274 -9.547 1.00 91.75 76 SER A N 1
ATOM 578 C CA . SER A 1 76 ? 9.654 5.731 -10.500 1.00 91.75 76 SER A CA 1
ATOM 579 C C . SER A 1 76 ? 10.298 4.558 -11.229 1.00 91.75 76 SER A C 1
ATOM 581 O O . SER A 1 76 ? 10.749 3.597 -10.610 1.00 91.75 76 SER A O 1
AT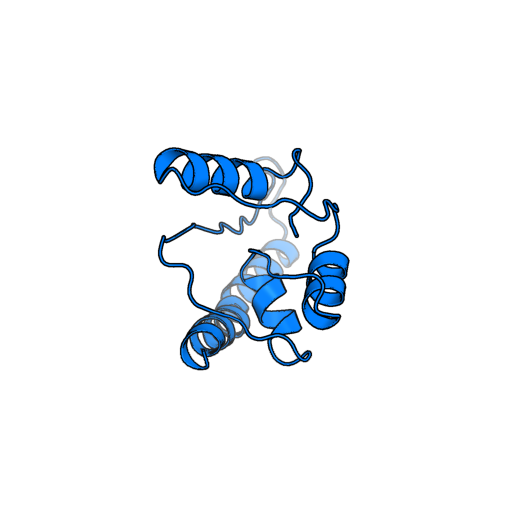OM 583 N N . LEU A 1 77 ? 10.407 4.672 -12.552 1.00 91.94 77 LEU A N 1
ATOM 584 C CA . LEU A 1 77 ? 11.215 3.780 -13.378 1.00 91.94 77 LEU A CA 1
ATOM 585 C C . LEU A 1 77 ? 12.624 4.369 -13.525 1.00 91.94 77 LEU A C 1
ATOM 587 O O . LEU A 1 77 ? 12.802 5.416 -14.148 1.00 91.94 77 LEU A O 1
ATOM 591 N N . ILE A 1 78 ? 13.631 3.680 -12.989 1.00 91.50 78 ILE A N 1
ATOM 592 C CA . ILE A 1 78 ? 15.030 4.129 -13.019 1.00 91.50 78 ILE A CA 1
ATOM 593 C C . ILE A 1 78 ? 15.801 3.333 -14.074 1.00 91.50 78 ILE A C 1
ATOM 595 O O . ILE A 1 78 ? 15.704 2.108 -14.134 1.00 91.50 78 ILE A O 1
ATOM 599 N N . ARG A 1 79 ? 16.586 4.027 -14.908 1.00 88.50 79 ARG A N 1
ATOM 600 C CA . ARG A 1 79 ? 17.435 3.412 -15.940 1.00 88.50 79 ARG A CA 1
ATOM 601 C C . ARG A 1 79 ? 18.843 4.016 -15.916 1.00 88.50 79 ARG A C 1
ATOM 603 O O . ARG A 1 79 ? 18.958 5.225 -15.719 1.00 88.50 79 ARG A O 1
ATOM 610 N N . PRO A 1 80 ? 19.906 3.224 -16.149 1.00 88.94 80 PRO A N 1
ATOM 611 C CA . PRO A 1 80 ? 21.264 3.755 -16.245 1.00 88.94 80 PRO A CA 1
ATOM 612 C C . PRO A 1 80 ? 21.416 4.708 -17.436 1.00 88.94 80 PRO A C 1
ATOM 614 O O . PRO A 1 80 ? 21.052 4.352 -18.555 1.00 88.94 80 PRO A O 1
ATOM 617 N N . LEU A 1 81 ? 22.007 5.885 -17.214 1.00 85.44 81 LEU A N 1
ATOM 618 C CA . LEU A 1 81 ? 22.207 6.891 -18.266 1.00 85.44 81 LEU A CA 1
ATOM 619 C C . LEU A 1 81 ? 23.290 6.490 -19.284 1.00 85.44 81 LEU A C 1
ATOM 621 O O . LEU A 1 81 ? 23.179 6.810 -20.462 1.00 85.44 81 LEU A O 1
ATOM 625 N N . HIS A 1 82 ? 24.325 5.774 -18.835 1.00 86.94 82 HIS A N 1
ATOM 626 C CA . HIS A 1 82 ? 25.529 5.479 -19.628 1.00 86.94 82 HIS A CA 1
ATOM 627 C C . HIS A 1 82 ? 25.613 4.032 -20.131 1.00 86.94 82 HIS A C 1
ATOM 629 O O . HIS A 1 82 ? 26.662 3.599 -20.602 1.00 86.94 82 HIS A O 1
ATOM 635 N N . ARG A 1 83 ? 24.528 3.258 -20.021 1.00 81.75 83 ARG A N 1
ATOM 636 C CA . ARG A 1 83 ? 24.482 1.891 -20.551 1.00 81.75 83 ARG A CA 1
ATOM 637 C C . ARG A 1 83 ? 23.894 1.913 -21.966 1.00 81.75 83 ARG A C 1
ATOM 639 O O . ARG A 1 83 ? 22.887 2.593 -22.168 1.00 81.75 83 ARG A O 1
ATOM 646 N N . PRO A 1 84 ? 24.461 1.168 -22.934 1.00 79.44 84 PRO A N 1
ATOM 647 C CA . PRO A 1 84 ? 23.851 1.033 -24.251 1.00 79.44 84 PRO A CA 1
ATOM 648 C C . PRO A 1 84 ? 22.407 0.530 -24.133 1.00 79.44 84 PRO A C 1
ATOM 650 O O . PRO A 1 84 ? 22.090 -0.310 -23.283 1.00 79.44 84 PRO A O 1
ATOM 653 N N . ARG A 1 85 ? 21.531 1.083 -24.979 1.00 77.56 85 ARG A N 1
ATOM 654 C CA . ARG A 1 85 ? 20.104 0.745 -25.016 1.00 77.56 85 ARG A CA 1
ATOM 655 C C . ARG A 1 85 ? 19.913 -0.747 -25.278 1.00 77.56 85 ARG A C 1
ATOM 657 O O . ARG A 1 85 ? 20.583 -1.326 -26.126 1.00 77.56 85 ARG A O 1
ATOM 664 N N . SER A 1 86 ? 18.973 -1.350 -24.558 1.00 88.69 86 SER A N 1
ATOM 665 C CA . SER A 1 86 ? 18.556 -2.734 -24.763 1.00 88.69 86 SER A CA 1
ATOM 666 C C . SER A 1 86 ? 17.139 -2.733 -25.312 1.00 88.69 86 SER A C 1
ATOM 668 O O . SER A 1 86 ? 16.228 -2.249 -24.643 1.00 88.69 86 SER A O 1
ATOM 670 N N . ALA A 1 87 ? 16.947 -3.320 -26.495 1.00 90.94 87 ALA A N 1
ATOM 671 C CA . ALA A 1 87 ? 15.627 -3.446 -27.110 1.00 90.94 87 ALA A CA 1
ATOM 672 C C . ALA A 1 87 ? 14.628 -4.169 -26.189 1.00 90.94 87 ALA A C 1
ATOM 674 O O . ALA A 1 87 ? 13.459 -3.801 -26.139 1.00 90.94 87 ALA A O 1
ATOM 675 N N . LEU A 1 88 ? 15.096 -5.146 -25.401 1.00 93.31 88 LEU A N 1
ATOM 676 C CA . LEU A 1 88 ? 14.268 -5.832 -24.405 1.00 93.31 88 LEU A CA 1
ATOM 677 C C . LEU A 1 88 ? 13.867 -4.912 -23.249 1.00 93.31 88 LEU A C 1
ATOM 679 O O . LEU A 1 88 ? 12.736 -4.987 -22.780 1.00 93.31 88 LEU A O 1
ATOM 683 N N . VAL A 1 89 ? 14.767 -4.032 -22.797 1.00 92.25 89 VAL A N 1
ATOM 684 C CA . VAL A 1 89 ? 14.440 -3.044 -21.756 1.00 92.25 89 VAL A CA 1
ATOM 685 C C . VAL A 1 89 ? 13.418 -2.047 -22.287 1.00 92.25 89 VAL A C 1
ATOM 687 O O . VAL A 1 89 ? 12.448 -1.764 -21.596 1.00 92.25 89 VAL A O 1
ATOM 690 N N . ASP A 1 90 ? 13.591 -1.550 -23.510 1.00 91.75 90 ASP A N 1
ATOM 691 C CA . ASP A 1 90 ? 12.638 -0.614 -24.110 1.00 91.75 90 ASP A CA 1
ATOM 692 C C . ASP A 1 90 ? 11.261 -1.269 -24.316 1.00 91.75 90 ASP A C 1
ATOM 694 O O . ASP A 1 90 ? 10.242 -0.673 -23.965 1.00 91.75 90 ASP A O 1
ATOM 698 N N . ALA A 1 91 ? 11.223 -2.524 -24.778 1.00 95.06 91 ALA A N 1
ATOM 699 C CA . ALA A 1 91 ? 9.988 -3.297 -24.900 1.00 95.06 91 ALA A CA 1
ATOM 700 C C . ALA A 1 91 ? 9.308 -3.531 -23.540 1.00 95.06 91 ALA A C 1
ATOM 702 O O . ALA A 1 91 ? 8.101 -3.333 -23.413 1.00 95.06 91 ALA A O 1
ATOM 703 N N . PHE A 1 92 ? 10.074 -3.893 -22.505 1.00 94.62 92 PHE A N 1
ATOM 704 C CA . PHE A 1 92 ? 9.549 -4.067 -21.151 1.00 94.62 92 PHE A CA 1
ATOM 705 C C . PHE A 1 92 ? 8.985 -2.760 -20.586 1.00 94.62 92 PHE A C 1
ATOM 707 O O . PHE A 1 92 ? 7.900 -2.755 -20.015 1.00 94.62 92 PHE A O 1
ATOM 714 N N . VAL A 1 93 ? 9.688 -1.640 -20.774 1.00 94.06 93 VAL A N 1
ATOM 715 C CA . VAL A 1 93 ? 9.232 -0.320 -20.320 1.00 94.06 93 VAL A CA 1
ATOM 716 C C . VAL A 1 93 ? 7.943 0.086 -21.022 1.00 94.06 93 VAL A C 1
ATOM 718 O O . VAL A 1 93 ? 7.013 0.531 -20.352 1.00 94.06 93 VAL A O 1
ATOM 721 N N . ALA A 1 94 ? 7.858 -0.110 -22.339 1.00 95.19 94 ALA A N 1
ATOM 722 C CA . ALA A 1 94 ? 6.639 0.155 -23.091 1.00 95.19 94 ALA A CA 1
ATOM 723 C C . ALA A 1 94 ? 5.474 -0.708 -22.585 1.00 95.19 94 ALA A C 1
ATOM 725 O O . ALA A 1 94 ? 4.385 -0.191 -22.339 1.00 95.19 94 ALA A O 1
ATOM 726 N N . HIS A 1 95 ? 5.712 -2.000 -22.353 1.00 96.06 95 HIS A N 1
ATOM 727 C CA . HIS A 1 95 ? 4.695 -2.908 -21.831 1.00 96.06 95 HIS A CA 1
ATOM 728 C C . HIS A 1 95 ? 4.245 -2.534 -20.411 1.00 96.06 95 HIS A C 1
ATOM 730 O O . HIS A 1 95 ? 3.050 -2.536 -20.113 1.00 96.06 95 HIS A O 1
ATOM 736 N N . LEU A 1 96 ? 5.184 -2.145 -19.545 1.00 94.56 96 LEU A N 1
ATOM 737 C CA . LEU A 1 96 ? 4.894 -1.668 -18.196 1.00 94.56 96 LEU A CA 1
ATOM 738 C C . LEU A 1 96 ? 4.030 -0.403 -18.250 1.00 94.56 96 LEU A C 1
ATOM 740 O O . LEU A 1 96 ? 2.995 -0.349 -17.594 1.00 94.56 96 LEU A O 1
ATOM 744 N N . GLN A 1 97 ? 4.395 0.569 -19.092 1.00 94.12 97 GLN A N 1
ATOM 745 C CA . GLN A 1 97 ? 3.621 1.795 -19.317 1.00 94.12 97 GLN A CA 1
ATOM 746 C C . GLN A 1 97 ? 2.206 1.516 -19.835 1.00 94.12 97 GLN A C 1
ATOM 748 O O . GLN A 1 97 ? 1.248 2.113 -19.351 1.00 94.12 97 GLN A O 1
ATOM 753 N N . GLN A 1 98 ? 2.058 0.579 -20.770 1.00 95.69 98 GLN A N 1
ATOM 754 C CA . GLN A 1 98 ? 0.757 0.159 -21.297 1.00 95.69 98 GLN A CA 1
ATOM 755 C C . GLN A 1 98 ? -0.100 -0.576 -20.260 1.00 95.69 98 GLN A C 1
ATOM 757 O O . GLN A 1 98 ? -1.325 -0.543 -20.350 1.00 95.69 98 GLN A O 1
ATOM 762 N N . SER A 1 99 ? 0.527 -1.214 -19.271 1.00 93.38 99 SER A N 1
ATOM 763 C CA . SER A 1 99 ? -0.164 -1.964 -18.219 1.00 93.38 99 SER A CA 1
ATOM 764 C C . SER A 1 99 ? -0.576 -1.093 -17.027 1.00 93.38 99 SER A C 1
ATOM 766 O O . SER A 1 99 ? -1.418 -1.514 -16.240 1.00 93.38 99 SER A O 1
ATOM 768 N N . LEU A 1 100 ? -0.063 0.141 -16.895 1.00 91.19 100 LEU A N 1
ATOM 769 C CA . LEU A 1 100 ? -0.424 1.059 -15.798 1.00 91.19 100 LEU A CA 1
ATOM 770 C C . LEU A 1 100 ? -1.940 1.238 -15.582 1.00 91.19 100 LEU A C 1
ATOM 772 O O . LEU A 1 100 ? -2.363 1.221 -14.423 1.00 91.19 100 LEU A O 1
ATOM 776 N N . PRO A 1 101 ? -2.782 1.383 -16.628 1.00 91.88 101 PRO A N 1
ATOM 777 C CA . PRO A 1 101 ? -4.231 1.489 -16.457 1.00 91.88 101 PRO A CA 1
ATOM 778 C C . PRO A 1 101 ? -4.841 0.309 -15.689 1.00 91.88 101 PRO A C 1
ATOM 780 O O . PRO A 1 101 ? -5.777 0.501 -14.919 1.00 91.88 101 PRO A O 1
ATOM 783 N N . GLN A 1 102 ? -4.268 -0.892 -15.818 1.00 90.94 102 GLN A N 1
ATOM 784 C CA . GLN A 1 102 ? -4.730 -2.087 -15.103 1.00 90.94 102 GLN A CA 1
ATOM 785 C C . GLN A 1 102 ? -4.540 -1.975 -13.584 1.00 90.94 102 GLN A C 1
ATOM 787 O O . GLN A 1 102 ? -5.209 -2.677 -12.836 1.00 90.94 102 GLN A O 1
ATOM 792 N N . ILE A 1 103 ? -3.661 -1.082 -13.122 1.00 88.06 103 ILE A N 1
ATOM 793 C CA . ILE A 1 103 ? -3.410 -0.809 -11.702 1.00 88.06 103 ILE A CA 1
ATOM 794 C C . ILE A 1 103 ? -4.189 0.435 -11.253 1.00 88.06 103 ILE A C 1
ATOM 796 O O . ILE A 1 103 ? -4.834 0.428 -10.204 1.00 88.06 103 ILE A O 1
ATOM 800 N N . LEU A 1 104 ? -4.163 1.503 -12.057 1.00 88.12 104 LEU A N 1
ATOM 801 C CA . LEU A 1 104 ? -4.785 2.786 -11.716 1.00 88.12 104 LEU A CA 1
ATOM 802 C C . LEU A 1 104 ? -6.318 2.720 -11.691 1.00 88.12 104 LEU A C 1
ATOM 804 O O . LEU A 1 104 ? -6.937 3.337 -10.823 1.00 88.12 104 LEU A O 1
ATOM 808 N N . THR A 1 105 ? -6.939 1.963 -12.600 1.00 90.31 105 THR A N 1
ATOM 809 C CA . THR A 1 105 ? -8.402 1.844 -12.652 1.00 90.31 105 THR A CA 1
ATOM 810 C C . THR A 1 105 ? -8.968 1.147 -11.405 1.00 90.31 105 THR A C 1
ATOM 812 O O . THR A 1 105 ? -9.850 1.728 -10.764 1.00 90.31 105 THR A O 1
ATOM 815 N N . PRO A 1 106 ? -8.458 -0.026 -10.974 1.00 89.50 106 PRO A N 1
ATOM 816 C CA . PRO A 1 106 ? -8.891 -0.631 -9.716 1.00 89.50 106 PRO A CA 1
ATOM 817 C C . PRO A 1 106 ? -8.628 0.258 -8.500 1.00 89.50 106 PRO A C 1
ATOM 819 O O . PRO A 1 106 ? -9.524 0.415 -7.672 1.00 89.50 106 PRO A O 1
ATOM 822 N N . LEU A 1 107 ? -7.459 0.903 -8.420 1.00 86.12 107 LEU A N 1
ATOM 823 C CA . LEU A 1 107 ? -7.114 1.846 -7.349 1.00 86.12 107 LEU A CA 1
ATOM 824 C C . LEU A 1 107 ? -8.160 2.948 -7.166 1.00 86.12 107 LEU A C 1
ATOM 826 O O . LEU A 1 107 ? -8.613 3.197 -6.048 1.00 86.12 107 LEU A O 1
ATOM 830 N N . ALA A 1 108 ? -8.566 3.585 -8.267 1.00 85.38 108 ALA A N 1
ATOM 831 C CA . ALA A 1 108 ? -9.596 4.616 -8.241 1.00 85.38 108 ALA A CA 1
ATOM 832 C C . ALA A 1 108 ? -10.942 4.060 -7.746 1.00 85.38 108 ALA A C 1
ATOM 834 O O . ALA A 1 108 ? -11.640 4.723 -6.980 1.00 85.38 108 ALA A O 1
ATOM 835 N N . SER A 1 109 ? -11.284 2.826 -8.132 1.00 87.00 109 SER A N 1
ATOM 836 C CA . SER A 1 109 ? -12.536 2.183 -7.720 1.00 87.00 109 SER A CA 1
ATOM 837 C C . SER A 1 109 ? -12.562 1.796 -6.237 1.00 87.00 109 SER A C 1
ATOM 839 O O . SER A 1 109 ? -13.604 1.917 -5.598 1.00 87.00 109 SER A O 1
ATOM 841 N N . VAL A 1 110 ? -11.427 1.386 -5.656 1.00 85.19 110 VAL A N 1
ATOM 842 C CA . VAL A 1 110 ? -11.336 1.000 -4.236 1.00 85.19 110 VAL A CA 1
ATOM 843 C C . VAL A 1 110 ? -11.733 2.161 -3.325 1.00 85.19 110 VAL A C 1
ATOM 845 O O . VAL A 1 110 ? -12.430 1.957 -2.335 1.00 85.19 110 VAL A O 1
ATOM 848 N N . LEU A 1 111 ? -11.362 3.391 -3.686 1.00 74.69 111 LEU A N 1
ATOM 849 C CA . LEU A 1 111 ? -11.724 4.591 -2.927 1.00 74.69 111 LEU A CA 1
ATOM 850 C C . LEU A 1 111 ? -13.193 5.013 -3.093 1.00 74.69 111 LEU A C 1
ATOM 852 O O . LEU A 1 111 ? -13.683 5.775 -2.267 1.00 74.69 111 LEU A O 1
ATOM 856 N N . GLN A 1 112 ? -13.886 4.537 -4.133 1.00 74.94 112 GLN A N 1
ATOM 857 C CA . GLN A 1 112 ? -15.313 4.805 -4.367 1.00 74.94 112 GLN A CA 1
ATOM 858 C C . GLN A 1 112 ? -16.239 3.797 -3.669 1.00 74.94 112 GLN A C 1
ATOM 860 O O . GLN A 1 112 ? -17.417 4.081 -3.483 1.00 74.94 112 GLN A O 1
ATOM 865 N N . ARG A 1 113 ? -15.724 2.614 -3.302 1.00 66.19 113 ARG A N 1
ATOM 866 C CA . ARG A 1 113 ? -16.469 1.569 -2.568 1.00 66.19 113 ARG A CA 1
ATOM 867 C C . ARG A 1 113 ? -16.569 1.839 -1.059 1.00 66.19 113 ARG A C 1
ATOM 869 O O . ARG A 1 113 ? -17.280 1.123 -0.356 1.00 66.19 113 ARG A O 1
ATOM 876 N N . ALA A 1 114 ? -15.810 2.818 -0.580 1.00 55.53 114 ALA A N 1
ATOM 877 C CA . ALA A 1 114 ? -15.684 3.236 0.808 1.00 55.53 114 ALA A CA 1
ATOM 878 C C . ALA A 1 114 ? -16.666 4.357 1.149 1.00 55.53 114 ALA A C 1
ATOM 880 O O . ALA A 1 114 ? -17.114 4.377 2.314 1.00 55.53 114 ALA A O 1
#

Organism: Klebsiella pneumoniae (NCBI:txid573)

Secondary structure (DSSP, 8-state):
-EE-TT-HHHHHHHHHHHHTT-------EES-HHHHHHHHHTTS------HHHHHHHTTTT------SS-----------TTSPP-HHHHHHHHHHHHHTHHHHHHHHHHHH--

Sequence (114 aa):
ISLSRTDSYRQLLDALFLEHQVKRRMVVETHSAASICAMVRAGAGISVVNPLTALDYADSGVVVRRFSVEVPFTVSLIRPLHRPRSALVDAFVAHLQQSLPQILTPLASVLQRA

Nearest PDB structures (foldseek):
  5y2v-assembly1_C  TM=9.755E-01  e=3.152E-01  Synechocystis sp. PCC 6803 substr. Kazusa
  8h3z-assembly1_B  TM=8.562E-01  e=1.001E+00  Anabaena
  7fdf-assembly1_A-2  TM=5.981E-01  e=2.287E-01  Cronobacter sakazakii
  1utb-assembly1_B-2  TM=7.846E-01  e=1.067E+00  Burkholderia sp. DNT
  4ab5-assembly1_A  TM=7.359E-01  e=2.459E+00  Neisseria meningitidis serogroup B

Radius of gyration: 17.32 Å; Cα contacts (8 Å, |Δi|>4): 77; chains: 1; bounding box: 42×29×47 Å

Mean predicted aligned error: 4.84 Å

InterPro domains:
  IPR005119 LysR, substrate-binding [PF03466] (2-100)